Protein AF-A0AAN6GZK6-F1 (afdb_monomer_lite)

Foldseek 3Di:
DVPPCVLQVLADPPADEADADPPPQFLVNQLVCSNVRHAGEHRCEAHCPCVLVRLVSNVVVCVVCVPDPPSCPVPQERRYEYEYQPCNDDVRVVSCLVVCVVRVYSYYHYDNHPDPVSVVVSVVSSVD

Radius of gyration: 14.1 Å; chains: 1; bounding box: 30×31×36 Å

Structure (mmCIF, N/CA/C/O backbone):
data_AF-A0AAN6GZK6-F1
#
_entry.id   AF-A0AAN6GZK6-F1
#
loop_
_atom_site.group_PDB
_atom_site.id
_atom_site.type_symbol
_atom_site.label_atom_id
_atom_site.label_alt_id
_atom_site.label_comp_id
_atom_site.label_asym_id
_atom_site.label_entity_id
_atom_site.label_seq_id
_atom_site.pdbx_PDB_ins_code
_atom_site.Cartn_x
_atom_site.Cartn_y
_atom_site.Cartn_z
_atom_site.occupancy
_atom_site.B_iso_or_equiv
_atom_site.auth_seq_id
_atom_site.auth_comp_id
_atom_site.auth_asym_id
_atom_site.auth_atom_id
_atom_site.pdbx_PDB_model_num
ATOM 1 N N . MET A 1 1 ? -9.987 -18.585 11.265 1.00 49.00 1 MET A N 1
ATOM 2 C CA . MET A 1 1 ? -10.441 -17.178 11.392 1.00 49.00 1 MET A CA 1
ATOM 3 C C . MET A 1 1 ? -9.625 -16.373 12.402 1.00 49.00 1 MET A C 1
ATOM 5 O O . MET A 1 1 ? -9.324 -15.234 12.091 1.00 49.00 1 MET A O 1
ATOM 9 N N . ALA A 1 2 ? -9.144 -16.963 13.506 1.00 59.97 2 ALA A N 1
ATOM 10 C CA . ALA A 1 2 ? -8.253 -16.295 14.472 1.00 59.97 2 ALA A CA 1
ATOM 11 C C . ALA A 1 2 ? -6.904 -15.767 13.913 1.00 59.97 2 ALA A C 1
ATOM 13 O O . ALA A 1 2 ? -6.218 -15.021 14.598 1.00 59.97 2 ALA A O 1
ATOM 14 N N . SER A 1 3 ? -6.507 -16.127 12.683 1.00 78.44 3 SER A N 1
ATOM 15 C CA . SER A 1 3 ? -5.211 -15.718 12.114 1.00 78.44 3 SER A CA 1
ATOM 16 C C . SER A 1 3 ? -5.212 -14.336 11.457 1.00 78.44 3 SER A C 1
ATOM 18 O O . SER A 1 3 ? -4.176 -13.692 11.484 1.00 78.44 3 SER A O 1
ATOM 20 N N . LEU A 1 4 ? -6.317 -13.886 10.844 1.00 85.62 4 LEU A N 1
ATOM 21 C CA . LEU A 1 4 ? -6.309 -12.627 10.082 1.00 85.62 4 LEU A CA 1
ATOM 22 C C . LEU A 1 4 ? -6.421 -11.413 11.006 1.00 85.62 4 LEU A C 1
ATOM 24 O O . LEU A 1 4 ? -5.670 -10.464 10.852 1.00 85.62 4 LEU A O 1
ATOM 28 N N . GLN A 1 5 ? -7.315 -11.469 11.996 1.00 88.44 5 GLN A N 1
ATOM 29 C CA . GLN A 1 5 ? -7.485 -10.393 12.979 1.00 88.44 5 GLN A CA 1
ATOM 30 C C . GLN A 1 5 ? -6.263 -10.216 13.892 1.00 88.44 5 GLN A C 1
ATOM 32 O O . GLN A 1 5 ? -6.130 -9.176 14.517 1.00 88.44 5 GLN A O 1
ATOM 37 N N . ARG A 1 6 ? -5.352 -11.197 13.953 1.00 86.25 6 ARG A N 1
ATOM 38 C CA . ARG A 1 6 ? -4.052 -11.015 14.611 1.00 86.25 6 ARG A CA 1
ATOM 39 C C . ARG A 1 6 ? -3.204 -9.970 13.883 1.00 86.25 6 ARG A C 1
ATOM 41 O O . ARG A 1 6 ? -2.574 -9.150 14.533 1.00 86.25 6 ARG A O 1
ATOM 48 N N . ASP A 1 7 ? -3.205 -10.016 12.553 1.00 86.69 7 ASP A N 1
ATOM 49 C CA . ASP A 1 7 ? -2.373 -9.149 11.715 1.00 86.69 7 ASP A CA 1
ATOM 50 C C . ASP A 1 7 ? -3.151 -7.882 11.277 1.00 86.69 7 ASP A C 1
ATOM 52 O O . ASP A 1 7 ? -2.559 -6.836 11.026 1.00 86.69 7 ASP A O 1
ATOM 56 N N . TYR A 1 8 ? -4.490 -7.952 11.247 1.00 90.69 8 TYR A N 1
ATOM 57 C CA . TYR A 1 8 ? -5.411 -6.867 10.879 1.00 90.69 8 TYR A CA 1
ATOM 58 C C . TYR A 1 8 ? -6.588 -6.745 11.876 1.00 90.69 8 TYR A C 1
ATOM 60 O O . TYR A 1 8 ? -7.716 -7.152 11.557 1.00 90.69 8 TYR A O 1
ATOM 68 N N . PRO A 1 9 ? -6.369 -6.187 13.085 1.00 89.38 9 PRO A N 1
ATOM 69 C CA . PRO A 1 9 ? -7.319 -6.263 14.208 1.00 89.38 9 PRO A CA 1
ATOM 70 C C . PRO A 1 9 ? -8.690 -5.623 13.990 1.00 89.38 9 PRO A C 1
ATOM 72 O O . PRO A 1 9 ? -9.665 -6.012 14.631 1.00 89.38 9 PRO A O 1
ATOM 75 N N . TRP A 1 10 ? -8.801 -4.656 13.079 1.00 90.00 10 TRP A N 1
ATOM 76 C CA . TRP A 1 10 ? -10.069 -3.976 12.795 1.00 90.00 10 TRP A CA 1
ATOM 77 C C . TRP A 1 10 ? -10.997 -4.778 11.872 1.00 90.00 10 TRP A C 1
ATOM 79 O O . TRP A 1 10 ? -12.171 -4.432 11.725 1.00 90.00 10 TRP A O 1
ATOM 89 N N . THR A 1 11 ? -10.486 -5.825 11.218 1.00 92.06 11 THR A N 1
ATOM 90 C CA . THR A 1 11 ? -11.231 -6.535 10.174 1.00 92.06 11 THR A CA 1
ATOM 91 C C . THR A 1 11 ? -12.370 -7.385 10.739 1.00 92.06 11 THR A C 1
ATOM 93 O O . THR A 1 11 ? -12.290 -7.944 11.834 1.00 92.06 11 THR A O 1
ATOM 96 N N . LYS A 1 12 ? -13.452 -7.510 9.968 1.00 91.88 12 LYS A N 1
ATOM 97 C CA . LYS A 1 12 ? -14.608 -8.377 10.227 1.00 91.88 12 LYS A CA 1
ATOM 98 C C . LYS A 1 12 ? -14.682 -9.467 9.160 1.00 91.88 12 LYS A C 1
ATOM 100 O O . LYS A 1 12 ? -14.106 -9.352 8.082 1.00 91.88 12 LYS A O 1
ATOM 105 N N . THR A 1 13 ? -15.391 -10.547 9.476 1.00 89.81 13 THR A N 1
ATOM 106 C CA . THR A 1 13 ? -15.639 -11.650 8.538 1.00 89.81 13 THR A CA 1
ATOM 107 C C . THR A 1 13 ? -17.042 -11.525 7.930 1.00 89.81 13 THR A C 1
ATOM 109 O O . THR A 1 13 ? -17.979 -11.251 8.681 1.00 89.81 13 THR A O 1
ATOM 112 N N . PRO A 1 14 ? -17.215 -11.788 6.620 1.00 92.56 14 PRO A N 1
ATOM 113 C CA . PRO A 1 14 ? -16.167 -12.064 5.629 1.00 92.56 14 PRO A CA 1
ATOM 114 C C . PRO A 1 14 ? -15.318 -10.822 5.330 1.00 92.56 14 PRO A C 1
ATOM 116 O O . PRO A 1 14 ? -15.827 -9.703 5.357 1.00 92.56 14 PRO A O 1
ATOM 119 N N . LEU A 1 15 ? -14.027 -11.024 5.037 1.00 93.50 15 LEU A N 1
ATOM 120 C CA . LEU A 1 15 ? -13.145 -9.911 4.691 1.00 93.50 15 LEU A CA 1
ATOM 121 C C . LEU A 1 15 ? -13.592 -9.294 3.364 1.00 93.50 15 LEU A C 1
ATOM 123 O O . LEU A 1 15 ? -13.614 -9.970 2.335 1.00 93.50 15 LEU A O 1
ATOM 127 N N . VAL A 1 16 ? -13.857 -7.991 3.387 1.00 96.12 16 VAL A N 1
ATOM 128 C CA . VAL A 1 16 ? -14.001 -7.168 2.185 1.00 96.12 16 VAL A CA 1
ATOM 129 C C . VAL A 1 16 ? -12.729 -6.347 2.023 1.00 96.12 16 VAL A C 1
ATOM 131 O O . VAL A 1 16 ? -12.411 -5.519 2.874 1.00 96.12 16 VAL A O 1
ATOM 134 N N . ALA A 1 17 ? -11.999 -6.574 0.933 1.00 97.12 17 ALA A N 1
ATOM 135 C CA . ALA A 1 17 ? -10.829 -5.783 0.574 1.00 97.12 17 ALA A CA 1
ATOM 136 C C . ALA A 1 17 ? -11.161 -4.875 -0.617 1.00 97.12 17 ALA A C 1
ATOM 138 O O . ALA A 1 17 ? -11.577 -5.357 -1.670 1.00 97.12 17 ALA A O 1
ATOM 139 N N . CYS A 1 18 ? -10.971 -3.564 -0.462 1.00 98.12 18 CYS A N 1
ATOM 140 C CA . CYS A 1 18 ? -11.123 -2.607 -1.555 1.00 98.12 18 CYS A CA 1
ATOM 141 C C . CYS A 1 18 ? -9.764 -2.379 -2.211 1.00 98.12 18 CYS A C 1
ATOM 143 O O . CYS A 1 18 ? -8.914 -1.699 -1.639 1.00 98.12 18 CYS A O 1
ATOM 145 N N . GLY A 1 19 ? -9.568 -2.952 -3.399 1.00 97.81 19 GLY A N 1
ATOM 146 C CA . GLY A 1 19 ? -8.292 -2.900 -4.108 1.00 97.81 19 GLY A CA 1
ATOM 147 C C . GLY A 1 19 ? -7.833 -1.476 -4.467 1.00 97.81 19 GLY A C 1
ATOM 148 O O . GLY A 1 19 ? -8.654 -0.563 -4.601 1.00 97.81 19 GLY A O 1
ATOM 149 N N . PRO A 1 20 ? -6.517 -1.281 -4.656 1.00 97.62 20 PRO A N 1
ATOM 150 C CA . PRO A 1 20 ? -5.949 0.009 -5.021 1.00 97.62 20 PRO A CA 1
ATOM 151 C C . PRO A 1 20 ? -6.308 0.367 -6.467 1.00 97.62 20 PRO A C 1
ATOM 153 O O . PRO A 1 20 ? -5.850 -0.259 -7.420 1.00 97.62 20 PRO A O 1
ATOM 156 N N . MET A 1 21 ? -7.099 1.420 -6.635 1.00 97.12 21 MET A N 1
ATOM 157 C CA . MET A 1 21 ? -7.433 1.994 -7.938 1.00 97.12 21 MET A CA 1
ATOM 158 C C . MET A 1 21 ? -6.783 3.368 -8.032 1.00 97.12 21 MET A C 1
ATOM 160 O O . MET A 1 21 ? -7.202 4.297 -7.341 1.00 97.12 21 MET A O 1
ATOM 164 N N . ARG A 1 22 ? -5.743 3.503 -8.863 1.00 92.69 22 ARG A N 1
ATOM 165 C CA . ARG A 1 22 ? -5.064 4.789 -9.086 1.00 92.69 22 ARG A CA 1
ATOM 166 C C . ARG A 1 22 ? -6.100 5.872 -9.409 1.00 92.69 22 ARG A C 1
ATOM 168 O O . ARG A 1 22 ? -7.042 5.590 -10.140 1.00 92.69 22 ARG A O 1
ATOM 175 N N . VAL A 1 23 ? -5.926 7.072 -8.848 1.00 89.75 23 VAL A N 1
ATOM 176 C CA . VAL A 1 23 ? -6.821 8.252 -8.949 1.00 89.75 23 VAL A CA 1
ATOM 177 C C . VAL A 1 23 ? -8.267 8.081 -8.448 1.00 89.75 23 VAL A C 1
ATOM 179 O O . VAL A 1 23 ? -9.003 9.061 -8.429 1.00 89.75 23 VAL A O 1
ATOM 182 N N . ILE A 1 24 ? -8.676 6.891 -7.992 1.00 95.81 24 ILE A N 1
ATOM 183 C CA . ILE A 1 24 ? -10.045 6.615 -7.516 1.00 95.81 24 ILE A CA 1
ATOM 184 C C . ILE A 1 24 ? -10.048 6.237 -6.032 1.00 95.81 24 ILE A C 1
ATOM 186 O O . ILE A 1 24 ? -10.732 6.863 -5.222 1.00 95.81 24 ILE A O 1
ATOM 190 N N . ALA A 1 25 ? -9.268 5.223 -5.656 1.00 97.25 25 ALA A N 1
ATOM 191 C CA . ALA A 1 25 ? -9.136 4.777 -4.276 1.00 97.25 25 ALA A CA 1
ATOM 192 C C . ALA A 1 25 ? -8.132 5.669 -3.535 1.00 97.25 25 ALA A C 1
ATOM 194 O O . ALA A 1 25 ? -6.941 5.377 -3.467 1.00 97.25 25 ALA A O 1
ATOM 195 N N . LEU A 1 26 ? -8.623 6.797 -3.029 1.00 97.62 26 LEU A N 1
ATOM 196 C CA . LEU A 1 26 ? -7.863 7.767 -2.235 1.00 97.62 26 LEU A CA 1
ATOM 197 C C . LEU A 1 26 ? -8.079 7.544 -0.728 1.00 97.62 26 LEU A C 1
ATOM 199 O O . LEU A 1 26 ? -8.799 6.622 -0.333 1.00 97.62 26 LEU A O 1
ATOM 203 N N . ALA A 1 27 ? -7.495 8.401 0.118 1.00 97.81 27 ALA A N 1
ATOM 204 C CA . ALA A 1 27 ? -7.544 8.271 1.576 1.00 97.81 27 ALA A CA 1
ATOM 205 C C . ALA A 1 27 ? -8.965 8.057 2.107 1.00 97.81 27 ALA A C 1
ATOM 207 O O . ALA A 1 27 ? -9.201 7.126 2.870 1.00 97.81 27 ALA A O 1
ATOM 208 N N . LYS A 1 28 ? -9.929 8.867 1.646 1.00 97.31 28 LYS A N 1
ATOM 209 C CA . LYS A 1 28 ? -11.327 8.778 2.088 1.00 97.31 28 LYS A CA 1
ATOM 210 C C . LYS A 1 28 ? -11.908 7.379 1.873 1.00 97.31 28 LYS A C 1
ATOM 212 O O . LYS A 1 28 ? -12.435 6.798 2.808 1.00 97.31 28 LYS A O 1
ATOM 217 N N . LEU A 1 29 ? -11.794 6.818 0.668 1.00 98.25 29 LEU A N 1
ATOM 218 C CA . LEU A 1 29 ? -12.363 5.497 0.386 1.00 98.25 29 LEU A CA 1
ATOM 219 C C . LEU A 1 29 ? -11.669 4.401 1.205 1.00 98.25 29 LEU A C 1
ATOM 221 O O . LEU A 1 29 ? -12.341 3.547 1.776 1.00 98.25 29 LEU A O 1
ATOM 225 N N . ALA A 1 30 ? -10.336 4.435 1.278 1.00 98.00 30 ALA A N 1
ATOM 226 C CA . ALA A 1 30 ? -9.573 3.434 2.015 1.00 98.00 30 ALA A CA 1
ATOM 227 C C . ALA A 1 30 ? -9.914 3.445 3.517 1.00 98.00 30 ALA A C 1
ATOM 229 O O . ALA A 1 30 ? -10.141 2.387 4.102 1.00 98.00 30 ALA A O 1
ATOM 230 N N . VAL A 1 31 ? -10.013 4.637 4.115 1.00 96.50 31 VAL A N 1
ATOM 231 C CA . VAL A 1 31 ? -10.383 4.828 5.524 1.00 96.50 31 VAL A CA 1
ATOM 232 C C . VAL A 1 31 ? -11.779 4.282 5.808 1.00 96.50 31 VAL A C 1
ATOM 234 O O . VAL A 1 31 ? -11.933 3.499 6.740 1.00 96.50 31 VAL A O 1
ATOM 237 N N . GLU A 1 32 ? -12.780 4.647 5.004 1.00 96.50 32 GLU A N 1
ATOM 238 C CA . GLU A 1 32 ? -14.173 4.224 5.223 1.00 96.50 32 GLU A CA 1
ATOM 239 C C . GLU A 1 32 ? -14.325 2.698 5.124 1.00 96.50 32 GLU A C 1
ATOM 241 O O . GLU A 1 32 ? -15.010 2.076 5.937 1.00 96.50 32 GLU A O 1
ATOM 246 N N . VAL A 1 33 ? -13.625 2.061 4.175 1.00 96.69 33 VAL A N 1
ATOM 247 C CA . VAL A 1 33 ? -13.598 0.593 4.065 1.00 96.69 33 VAL A CA 1
ATOM 248 C C . VAL A 1 33 ? -12.998 -0.031 5.323 1.00 96.69 33 VAL A C 1
ATOM 250 O O . VAL A 1 33 ? -13.559 -0.990 5.856 1.00 96.69 33 VAL A O 1
ATOM 253 N N . SER A 1 34 ? -11.890 0.511 5.826 1.00 95.50 34 SER A N 1
ATOM 254 C CA . SER A 1 34 ? -11.268 0.012 7.052 1.00 95.50 34 SER A CA 1
ATOM 255 C C . SER A 1 34 ? -12.144 0.232 8.288 1.00 95.50 34 SER A C 1
ATOM 257 O O . SER A 1 34 ? -12.330 -0.696 9.072 1.00 95.50 34 SER A O 1
ATOM 259 N N . GLN A 1 35 ? -12.778 1.397 8.434 1.00 92.94 35 GLN A N 1
ATOM 260 C CA . GLN A 1 35 ? -13.711 1.678 9.534 1.00 92.94 35 GLN A CA 1
ATOM 261 C C . GLN A 1 35 ? -14.950 0.771 9.507 1.00 92.94 35 GLN A C 1
ATOM 263 O O . GLN A 1 35 ? -15.450 0.364 10.559 1.00 92.94 35 GLN A O 1
ATOM 268 N N . ALA A 1 36 ? -15.418 0.377 8.320 1.00 93.81 36 ALA A N 1
ATOM 269 C CA . ALA A 1 36 ? -16.499 -0.596 8.182 1.00 93.81 36 ALA A CA 1
ATOM 270 C C . ALA A 1 36 ? -16.100 -2.019 8.644 1.00 93.81 36 ALA A C 1
ATOM 272 O O . ALA A 1 36 ? -16.972 -2.854 8.913 1.00 93.81 36 ALA A O 1
ATOM 273 N N . GLY A 1 37 ? -14.801 -2.290 8.807 1.00 92.81 37 GLY A N 1
ATOM 274 C CA . GLY A 1 37 ? -14.238 -3.601 9.134 1.00 92.81 37 GLY A CA 1
ATOM 275 C C . GLY A 1 37 ? -13.691 -4.357 7.919 1.00 92.81 37 GLY A C 1
ATOM 276 O O . GLY A 1 37 ? -13.518 -5.571 7.985 1.00 92.81 37 GLY A O 1
ATOM 277 N N . GLY A 1 38 ? -13.449 -3.674 6.800 1.00 95.19 38 GLY A N 1
ATOM 278 C CA . GLY A 1 38 ? -12.739 -4.210 5.639 1.00 95.19 38 GLY A CA 1
ATOM 279 C C . GLY A 1 38 ? -11.250 -3.856 5.642 1.00 95.19 38 GLY A C 1
ATOM 280 O O . GLY A 1 38 ? -10.716 -3.367 6.630 1.00 95.19 38 GLY A O 1
ATOM 281 N N . LEU A 1 39 ? -10.570 -4.077 4.518 1.00 96.69 39 LEU A N 1
ATOM 282 C CA . LEU A 1 39 ? -9.205 -3.602 4.269 1.00 96.69 39 LEU A CA 1
ATOM 283 C C . LEU A 1 39 ? -9.208 -2.681 3.045 1.00 96.69 39 LEU A C 1
ATOM 285 O O . LEU A 1 39 ? -9.338 -3.144 1.910 1.00 96.69 39 LEU A O 1
ATOM 289 N N . GLY A 1 40 ? -9.111 -1.373 3.275 1.00 98.06 40 GLY A N 1
ATOM 290 C CA . GLY A 1 40 ? -9.044 -0.383 2.203 1.00 98.06 40 GLY A CA 1
ATOM 291 C C . GLY A 1 40 ? -7.613 -0.122 1.743 1.00 98.06 40 GLY A C 1
ATOM 292 O O . GLY A 1 40 ? -6.717 -0.009 2.576 1.00 98.06 40 GLY A O 1
ATOM 293 N N . PHE A 1 41 ? -7.397 0.011 0.431 1.00 98.62 41 PHE A N 1
ATOM 294 C CA . PHE A 1 41 ? -6.096 0.361 -0.143 1.00 98.62 41 PHE A CA 1
ATOM 295 C C . PHE A 1 41 ? -6.118 1.733 -0.823 1.00 98.62 41 PHE A C 1
ATOM 297 O O . PHE A 1 41 ? -7.002 2.018 -1.629 1.00 98.62 41 PHE A O 1
ATOM 304 N N . ILE A 1 42 ? -5.100 2.555 -0.561 1.00 98.69 42 ILE A N 1
ATOM 305 C CA . ILE A 1 42 ? -4.829 3.789 -1.306 1.00 98.69 42 ILE A CA 1
ATOM 306 C C . ILE A 1 42 ? -4.080 3.434 -2.598 1.00 98.69 42 ILE A C 1
ATOM 308 O O . ILE A 1 42 ? -3.029 2.789 -2.578 1.00 98.69 42 ILE A O 1
ATOM 312 N N . GLY A 1 43 ? -4.609 3.862 -3.740 1.00 97.88 43 GLY A N 1
ATOM 313 C CA . GLY A 1 43 ? -4.011 3.656 -5.053 1.00 97.88 43 GLY A CA 1
ATOM 314 C C . GLY A 1 43 ? -2.927 4.682 -5.368 1.00 97.88 43 GLY A C 1
ATOM 315 O O . GLY A 1 43 ? -3.207 5.650 -6.073 1.00 97.88 43 GLY A O 1
ATOM 316 N N . VAL A 1 44 ? -1.693 4.437 -4.912 1.00 96.81 44 VAL A N 1
ATOM 317 C CA . VAL A 1 44 ? -0.508 5.227 -5.309 1.00 96.81 44 VAL A CA 1
ATOM 318 C C . VAL A 1 44 ? -0.279 5.089 -6.816 1.00 96.81 44 VAL A C 1
ATOM 320 O O . VAL A 1 44 ? -0.086 6.061 -7.541 1.00 96.81 44 VAL A O 1
ATOM 323 N N . GLY A 1 45 ? -0.410 3.867 -7.331 1.00 95.06 45 GLY A N 1
ATOM 324 C CA . GLY A 1 45 ? -0.265 3.610 -8.753 1.00 95.06 45 GLY A CA 1
ATOM 325 C C . GLY A 1 45 ? 1.199 3.669 -9.164 1.00 95.06 45 GLY A C 1
ATOM 326 O O . GLY A 1 45 ? 1.995 2.876 -8.678 1.00 95.06 45 GLY A O 1
ATOM 327 N N . ASN A 1 46 ? 1.534 4.550 -10.102 1.00 94.56 46 ASN A N 1
ATOM 328 C CA . ASN A 1 46 ? 2.818 4.528 -10.802 1.00 94.56 46 ASN A CA 1
ATOM 329 C C . ASN A 1 46 ? 3.725 5.741 -10.486 1.00 94.56 46 ASN A C 1
ATOM 331 O O . ASN A 1 46 ? 4.781 5.899 -11.089 1.00 94.56 46 ASN A O 1
ATOM 335 N N . ASP A 1 47 ? 3.281 6.604 -9.571 1.00 93.88 47 ASP A N 1
ATOM 336 C CA . ASP A 1 47 ? 3.951 7.832 -9.143 1.00 93.88 47 ASP A CA 1
ATOM 337 C C . ASP A 1 47 ? 3.582 8.104 -7.675 1.00 93.88 47 ASP A C 1
ATOM 3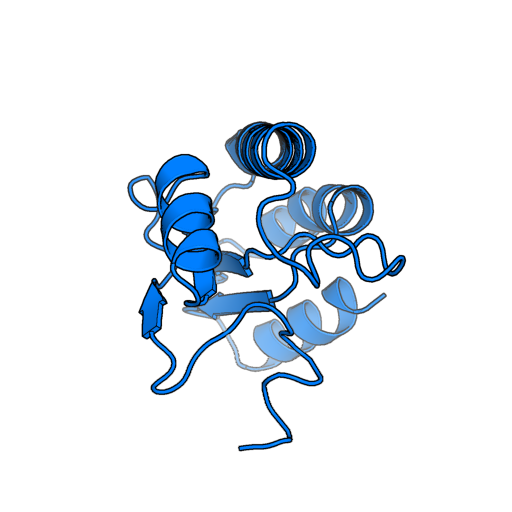39 O O . ASP A 1 47 ? 2.408 8.048 -7.311 1.00 93.88 47 ASP A O 1
ATOM 343 N N . ALA A 1 48 ? 4.579 8.378 -6.833 1.00 95.38 48 ALA A N 1
ATOM 344 C CA . ALA A 1 48 ? 4.401 8.606 -5.400 1.00 95.38 48 ALA A CA 1
ATOM 345 C C . ALA A 1 48 ? 4.119 10.077 -5.037 1.00 95.38 48 ALA A C 1
ATOM 347 O O . ALA A 1 48 ? 3.969 10.389 -3.856 1.00 95.38 48 ALA A O 1
ATOM 348 N N . SER A 1 49 ? 3.999 10.982 -6.015 1.00 95.31 49 SER A N 1
ATOM 349 C CA . SER A 1 49 ? 3.808 12.425 -5.789 1.00 95.31 49 SER A CA 1
ATOM 350 C C . SER A 1 49 ? 2.649 12.789 -4.850 1.00 95.31 49 SER A C 1
ATOM 352 O O . SER A 1 49 ? 2.743 13.760 -4.100 1.00 95.31 49 SER A O 1
ATOM 354 N N . THR A 1 50 ? 1.566 12.006 -4.838 1.00 95.12 50 THR A N 1
ATOM 355 C CA . THR A 1 50 ? 0.402 12.236 -3.963 1.00 95.12 50 THR A CA 1
ATOM 356 C C . THR A 1 50 ? 0.403 11.378 -2.698 1.00 95.12 50 THR A C 1
ATOM 358 O O . THR A 1 50 ? -0.489 11.520 -1.863 1.00 95.12 50 THR A O 1
ATOM 361 N N . MET A 1 51 ? 1.363 10.463 -2.547 1.00 97.06 51 MET A N 1
ATOM 362 C CA . MET A 1 51 ? 1.350 9.435 -1.505 1.00 97.06 51 MET A CA 1
ATOM 363 C C . MET A 1 51 ? 1.439 10.033 -0.095 1.00 97.06 51 MET A C 1
ATOM 365 O O . MET A 1 51 ? 0.666 9.629 0.772 1.00 97.06 51 MET A O 1
ATOM 369 N N . ASP A 1 52 ? 2.314 11.021 0.125 1.00 98.25 52 ASP A N 1
ATOM 370 C CA . ASP A 1 52 ? 2.462 11.703 1.423 1.00 98.25 52 ASP A CA 1
ATOM 371 C C . ASP A 1 52 ? 1.149 12.373 1.849 1.00 98.25 52 ASP A C 1
ATOM 373 O O . ASP A 1 52 ? 0.658 12.157 2.955 1.00 98.25 52 ASP A O 1
ATOM 377 N N . ALA A 1 53 ? 0.521 13.114 0.932 1.00 98.12 53 ALA A N 1
ATOM 378 C CA . ALA A 1 53 ? -0.731 13.815 1.197 1.00 98.12 53 ALA A CA 1
ATOM 379 C C . ALA A 1 53 ? -1.885 12.853 1.525 1.00 98.12 53 ALA A C 1
ATOM 381 O O . ALA A 1 53 ? -2.667 13.118 2.437 1.00 98.12 53 ALA A O 1
ATOM 382 N N . GLU A 1 54 ? -2.007 11.736 0.804 1.00 98.38 54 GLU A N 1
ATOM 383 C CA . GLU A 1 54 ? -3.077 10.762 1.044 1.00 98.38 54 GLU A CA 1
ATOM 384 C C . GLU A 1 54 ? -2.854 9.950 2.330 1.00 98.38 54 GLU A C 1
ATOM 386 O O . GLU A 1 54 ? -3.801 9.735 3.090 1.00 98.38 54 GLU A O 1
ATOM 391 N N . LEU A 1 55 ? -1.613 9.567 2.644 1.00 98.06 55 LEU A N 1
ATOM 392 C CA . LEU A 1 55 ? -1.298 8.900 3.911 1.00 98.06 55 LEU A CA 1
ATOM 393 C C . LEU A 1 55 ? -1.466 9.837 5.113 1.00 98.06 55 LEU A C 1
ATOM 395 O O . LEU A 1 55 ? -2.028 9.426 6.129 1.00 98.06 55 LEU A O 1
ATOM 399 N N . ALA A 1 56 ? -1.073 11.109 4.985 1.00 98.00 56 ALA A N 1
ATOM 400 C CA . ALA A 1 56 ? -1.309 12.126 6.007 1.00 98.00 56 ALA A CA 1
ATOM 401 C C . ALA A 1 56 ? -2.804 12.298 6.302 1.00 98.00 56 ALA A C 1
ATOM 403 O O . ALA A 1 56 ? -3.203 12.297 7.466 1.00 98.00 56 ALA A O 1
ATOM 404 N N . LYS A 1 57 ? -3.644 12.394 5.260 1.00 97.81 57 LYS A N 1
ATOM 405 C CA . LYS A 1 57 ? -5.105 12.468 5.419 1.00 97.81 57 LYS A CA 1
ATOM 406 C C . LYS A 1 57 ? -5.639 11.232 6.133 1.00 97.81 57 LYS A C 1
ATOM 408 O O . LYS A 1 57 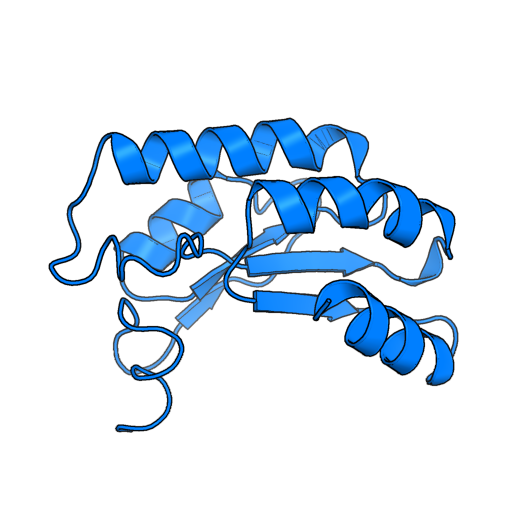? -6.401 11.368 7.085 1.00 97.81 57 LYS A O 1
ATOM 413 N N . ALA A 1 58 ? -5.232 10.035 5.709 1.00 96.56 58 ALA A N 1
ATOM 414 C CA . ALA A 1 58 ? -5.671 8.799 6.347 1.00 96.56 58 ALA A CA 1
ATOM 415 C C . ALA A 1 58 ? -5.290 8.762 7.838 1.00 96.56 58 ALA A C 1
ATOM 417 O O . ALA A 1 58 ? -6.149 8.497 8.677 1.00 96.56 58 ALA A O 1
ATOM 418 N N . GLN A 1 59 ? -4.049 9.118 8.186 1.00 95.12 59 GLN A N 1
ATOM 419 C CA . GLN A 1 59 ? -3.598 9.217 9.577 1.00 95.12 59 GLN A CA 1
ATOM 420 C C . GLN A 1 59 ? -4.427 10.228 10.380 1.00 95.12 59 GLN A C 1
ATOM 422 O O . G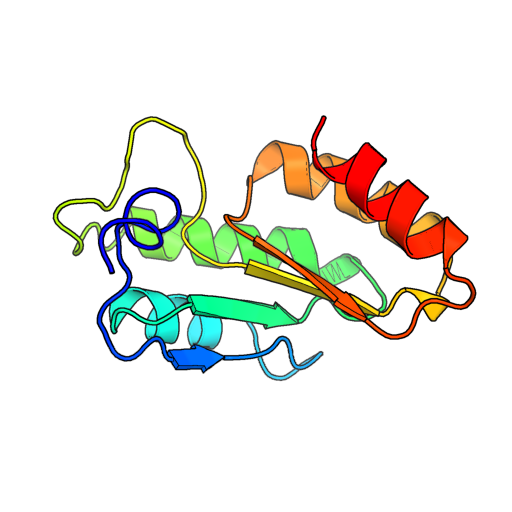LN A 1 59 ? -4.919 9.897 11.455 1.00 95.12 59 GLN A O 1
ATOM 427 N N . GLN A 1 60 ? -4.644 11.435 9.847 1.00 94.56 60 GLN A N 1
ATOM 428 C CA . GLN A 1 60 ? -5.480 12.456 10.489 1.00 94.56 60 GLN A CA 1
ATOM 429 C C . GLN A 1 60 ? -6.908 11.959 10.743 1.00 94.56 60 GLN A C 1
ATOM 431 O O . GLN A 1 60 ? -7.459 12.209 11.815 1.00 94.56 60 GLN A O 1
ATOM 436 N N . HIS A 1 61 ? -7.496 11.227 9.792 1.00 92.88 61 HIS A N 1
ATOM 437 C CA . HIS A 1 61 ? -8.834 10.661 9.941 1.00 92.88 61 HIS A CA 1
ATOM 438 C C . HIS A 1 61 ? -8.926 9.667 11.106 1.00 92.88 61 HIS A C 1
ATOM 440 O O . HIS A 1 61 ? -9.859 9.777 11.904 1.00 92.88 61 HIS A O 1
ATOM 446 N N . PHE A 1 62 ? -7.970 8.740 11.236 1.00 89.38 62 PHE A N 1
ATOM 447 C CA . PHE A 1 62 ? -7.955 7.777 12.345 1.00 89.38 62 PHE A CA 1
ATOM 448 C C . PHE A 1 62 ? -7.641 8.433 13.693 1.00 89.38 62 PHE A C 1
ATOM 450 O O . PHE A 1 62 ? -8.254 8.070 14.693 1.00 89.38 62 PHE A O 1
ATOM 457 N N . THR A 1 63 ? -6.772 9.448 13.723 1.00 87.94 63 THR A N 1
ATOM 458 C CA . THR A 1 63 ? -6.515 10.236 14.940 1.00 87.94 63 THR A CA 1
ATOM 459 C C . THR A 1 63 ? -7.766 10.985 15.407 1.00 87.94 63 THR A C 1
ATOM 461 O O . THR A 1 63 ? -8.034 11.053 16.603 1.00 87.94 63 THR A O 1
ATOM 464 N N . ALA A 1 64 ? -8.554 11.539 14.480 1.00 86.75 64 ALA A N 1
ATOM 465 C CA . ALA A 1 64 ? -9.781 12.266 14.806 1.00 86.75 64 ALA A CA 1
ATOM 466 C C . ALA A 1 64 ? -10.953 11.345 15.196 1.00 86.75 64 ALA A C 1
ATOM 468 O O . ALA A 1 64 ? -11.827 11.756 15.958 1.00 86.75 64 ALA A O 1
ATOM 469 N N . HIS A 1 65 ? -10.981 10.112 14.681 1.00 80.06 65 HIS A N 1
ATOM 470 C CA . HIS A 1 65 ? -12.051 9.140 14.914 1.00 80.06 65 HIS A CA 1
ATOM 471 C C . HIS A 1 65 ? -11.465 7.803 15.386 1.00 80.06 65 HIS A C 1
ATOM 473 O O . HIS A 1 65 ? -11.379 6.860 14.595 1.00 80.06 65 HIS A O 1
ATOM 479 N N . PRO A 1 66 ? -11.109 7.677 16.677 1.00 69.31 66 PRO A N 1
ATOM 480 C CA . PRO A 1 66 ? -10.541 6.453 17.251 1.00 69.31 66 PRO A CA 1
ATOM 481 C C . PRO A 1 66 ? -11.582 5.322 17.417 1.00 69.31 66 PRO A C 1
ATOM 483 O O . PRO A 1 66 ? -11.518 4.534 18.354 1.00 69.31 66 PRO A O 1
ATOM 486 N N . THR A 1 67 ? -12.580 5.234 16.532 1.00 56.50 67 THR A N 1
ATOM 487 C CA . THR A 1 67 ? -13.830 4.463 16.682 1.00 56.50 67 THR A CA 1
ATOM 488 C C . THR A 1 67 ? -13.676 2.941 16.674 1.00 56.50 67 THR A C 1
ATOM 490 O O . THR A 1 67 ? -14.662 2.230 16.862 1.00 56.50 67 THR A O 1
ATOM 493 N N . THR A 1 68 ? -12.468 2.404 16.522 1.00 53.62 68 THR A N 1
ATOM 494 C CA . THR A 1 68 ? -12.220 0.975 16.733 1.00 53.62 68 THR A CA 1
ATOM 495 C C . THR A 1 68 ? -11.667 0.733 18.144 1.00 53.62 68 THR A C 1
ATOM 497 O O . THR A 1 68 ? -10.646 1.328 18.485 1.00 53.62 68 THR A O 1
ATOM 500 N N . PRO A 1 69 ? -12.219 -0.217 18.928 1.00 52.03 69 PRO A N 1
ATOM 501 C CA . PRO A 1 69 ? -11.646 -0.689 20.204 1.00 52.03 69 PRO A CA 1
ATOM 502 C C . PRO A 1 69 ? -10.198 -1.214 20.108 1.00 52.03 69 PRO A C 1
ATOM 504 O O . PRO A 1 69 ? -9.575 -1.523 21.118 1.00 52.03 69 PRO A O 1
ATOM 507 N N . HIS A 1 70 ? -9.676 -1.324 18.885 1.00 50.06 70 HIS A N 1
ATOM 508 C CA . HIS A 1 70 ? -8.350 -1.818 18.520 1.00 50.06 70 HIS A CA 1
ATOM 509 C C . HIS A 1 70 ? -7.559 -0.784 17.683 1.00 50.06 70 HIS A C 1
ATOM 511 O O . HIS A 1 70 ? -6.628 -1.144 16.973 1.00 50.06 70 HIS A O 1
ATOM 517 N N . GLY A 1 71 ? -7.978 0.492 17.709 1.00 45.81 71 GLY A N 1
ATOM 518 C CA . GLY A 1 71 ? -7.598 1.549 16.752 1.00 45.81 71 GLY A CA 1
ATOM 519 C C . GLY A 1 71 ? -6.213 2.156 16.887 1.00 45.81 71 GLY A C 1
ATOM 520 O O . GLY A 1 71 ? -5.789 2.900 16.012 1.00 45.81 71 GLY A O 1
ATOM 521 N N . GLN A 1 72 ? -5.494 1.802 17.937 1.00 51.03 72 GLN A N 1
ATOM 522 C CA . GLN A 1 72 ? -4.050 1.912 17.998 1.00 51.03 72 GLN A CA 1
ATOM 523 C C . GLN A 1 72 ? -3.603 0.703 18.798 1.00 51.03 72 GLN A C 1
ATOM 525 O O . GLN A 1 72 ? -3.455 0.769 20.015 1.00 51.03 72 GLN A O 1
ATOM 530 N N . ASP A 1 73 ? -3.394 -0.427 18.130 1.00 52.31 73 ASP A N 1
ATOM 531 C CA . ASP A 1 73 ? -2.327 -1.274 18.638 1.00 52.31 73 ASP A CA 1
ATOM 532 C C . ASP A 1 73 ? -1.093 -0.360 18.627 1.00 52.31 73 ASP A C 1
ATOM 534 O O . ASP A 1 73 ? -0.802 0.238 17.584 1.00 52.31 73 ASP A O 1
ATOM 538 N N . ASN A 1 74 ? -0.422 -0.158 19.767 1.00 54.38 74 ASN A N 1
ATOM 539 C CA . ASN A 1 74 ? 0.691 0.801 19.948 1.00 54.38 74 ASN A CA 1
ATOM 540 C C . ASN A 1 74 ? 1.857 0.623 18.940 1.00 54.38 74 ASN A C 1
ATOM 542 O O . ASN A 1 74 ? 2.847 1.344 18.992 1.00 54.38 74 ASN A O 1
ATOM 546 N N . SER A 1 75 ? 1.731 -0.335 18.023 1.00 67.56 75 SER A N 1
ATOM 547 C CA . SER A 1 75 ? 2.528 -0.591 16.829 1.00 67.56 75 SER A CA 1
ATOM 548 C C . SER A 1 75 ? 2.761 0.608 15.900 1.00 67.56 75 SER A C 1
ATOM 550 O O . SER A 1 75 ? 3.725 0.579 15.144 1.00 67.56 75 SER A O 1
ATOM 552 N N . GLY A 1 76 ? 1.899 1.635 15.907 1.00 82.19 76 GLY A N 1
ATOM 553 C CA . GLY A 1 76 ? 2.012 2.770 14.977 1.00 82.19 76 GLY A CA 1
ATOM 554 C C . GLY A 1 76 ? 1.630 2.449 13.523 1.00 82.19 76 GLY A C 1
ATOM 555 O O . GLY A 1 76 ? 1.827 3.289 12.649 1.00 82.19 76 GLY A O 1
ATOM 556 N N . VAL A 1 77 ? 1.063 1.266 13.264 1.00 91.38 77 VAL A N 1
ATOM 557 C CA . VAL A 1 77 ? 0.615 0.833 11.933 1.00 91.38 77 VAL A CA 1
ATOM 558 C C . VAL A 1 77 ? -0.694 1.526 11.551 1.00 91.38 77 VAL A C 1
ATOM 560 O O . VAL A 1 77 ? -1.677 1.496 12.292 1.00 91.38 77 VAL A O 1
ATOM 563 N N . LEU A 1 78 ? -0.733 2.113 10.356 1.00 94.00 78 LEU A N 1
ATOM 564 C CA . LEU A 1 78 ? -1.926 2.738 9.799 1.00 94.00 78 LEU A CA 1
ATOM 565 C C . LEU A 1 78 ? -2.869 1.662 9.220 1.00 94.00 78 LEU A C 1
ATOM 567 O O . LEU A 1 78 ? -2.432 0.873 8.376 1.00 94.00 78 LEU A O 1
ATOM 571 N N . PRO A 1 79 ? -4.167 1.630 9.587 1.00 94.62 79 PRO A N 1
ATOM 572 C CA . PRO A 1 79 ? -5.086 0.552 9.213 1.00 94.62 79 PRO A CA 1
ATOM 573 C C . PRO A 1 79 ? -5.639 0.712 7.788 1.00 94.62 79 PRO A C 1
ATOM 575 O O . PRO A 1 79 ? -6.833 0.592 7.536 1.00 94.62 79 PRO A O 1
ATOM 578 N N . VAL A 1 80 ? -4.764 0.989 6.827 1.00 97.19 80 VAL A N 1
ATOM 579 C CA . VAL A 1 80 ? -5.025 0.960 5.383 1.00 97.19 80 VAL A CA 1
ATOM 580 C C . VAL A 1 80 ? -3.836 0.313 4.687 1.00 97.19 80 VAL A C 1
ATOM 582 O O . VAL A 1 80 ? -2.720 0.310 5.204 1.00 97.19 80 VAL A O 1
ATOM 585 N N . GLY A 1 81 ? -4.067 -0.225 3.498 1.00 97.94 81 GLY A N 1
ATOM 586 C CA . GLY A 1 81 ? -2.997 -0.615 2.596 1.00 97.94 81 GLY A CA 1
ATOM 587 C C . GLY A 1 81 ? -2.660 0.477 1.582 1.00 97.94 81 GLY A C 1
ATOM 588 O O . GLY A 1 81 ? -3.389 1.455 1.412 1.00 97.94 81 GLY A O 1
ATOM 589 N N . VAL A 1 82 ? -1.574 0.271 0.847 1.00 98.38 82 VAL A N 1
ATOM 590 C CA . VAL A 1 82 ? -1.202 1.063 -0.335 1.00 98.38 82 VAL A CA 1
ATOM 591 C C . VAL A 1 82 ? -0.924 0.139 -1.514 1.00 98.38 82 VAL A C 1
ATOM 593 O O . VAL A 1 82 ? -0.512 -1.003 -1.318 1.00 98.38 82 VAL A O 1
ATOM 596 N N . GLY A 1 83 ? -1.159 0.603 -2.740 1.00 98.12 83 GLY A N 1
ATOM 597 C CA . GLY A 1 83 ? -0.931 -0.194 -3.945 1.00 98.12 83 GLY A CA 1
ATOM 598 C C . GLY A 1 83 ? -0.083 0.489 -5.004 1.00 98.12 83 GLY A C 1
ATOM 599 O O . GLY A 1 83 ? -0.304 1.661 -5.318 1.00 98.12 83 GLY A O 1
ATOM 600 N N . PHE A 1 84 ? 0.828 -0.284 -5.595 1.00 98.06 84 PHE A N 1
ATOM 601 C CA . PHE A 1 84 ? 1.823 0.174 -6.560 1.00 98.06 84 PHE A CA 1
ATOM 602 C C . PHE A 1 84 ? 1.748 -0.605 -7.878 1.00 98.06 84 PHE A C 1
ATOM 604 O O . PHE A 1 84 ? 1.508 -1.815 -7.907 1.00 98.06 84 PHE A O 1
ATOM 611 N N . LEU A 1 85 ? 1.991 0.109 -8.974 1.00 97.31 85 LEU A N 1
ATOM 612 C CA . LEU A 1 85 ? 2.132 -0.404 -10.331 1.00 97.31 85 LEU A CA 1
ATOM 613 C C . LEU A 1 85 ? 3.621 -0.453 -10.675 1.00 97.31 85 LEU A C 1
ATOM 615 O O . LEU A 1 85 ? 4.228 0.575 -10.952 1.00 97.31 85 LEU A O 1
ATOM 619 N N . LEU A 1 86 ? 4.212 -1.643 -10.630 1.00 97.19 86 LEU A N 1
ATOM 620 C CA . LEU A 1 86 ? 5.666 -1.782 -10.549 1.00 97.19 86 LEU A CA 1
ATOM 621 C C . LEU A 1 86 ? 6.398 -1.531 -11.875 1.00 97.19 86 LEU A C 1
ATOM 623 O O . LEU A 1 86 ? 7.590 -1.233 -11.875 1.00 97.19 86 LEU A O 1
ATOM 627 N N . TRP A 1 87 ? 5.705 -1.583 -13.011 1.00 92.62 87 TRP A N 1
ATOM 628 C CA . TRP A 1 87 ? 6.293 -1.376 -14.340 1.00 92.62 87 TRP A CA 1
ATOM 629 C C . TRP A 1 87 ? 6.985 -0.014 -14.550 1.00 92.62 87 TRP A C 1
ATOM 631 O O . TRP A 1 87 ? 7.696 0.147 -15.538 1.00 92.62 87 TRP A O 1
ATOM 641 N N . THR A 1 88 ? 6.829 0.959 -13.645 1.00 88.12 88 THR A N 1
ATOM 642 C CA . THR A 1 88 ? 7.560 2.242 -13.672 1.00 88.12 88 THR A CA 1
ATOM 643 C C . THR A 1 88 ? 8.993 2.182 -13.152 1.00 88.12 88 THR A C 1
ATOM 645 O O . THR A 1 88 ? 9.716 3.169 -13.269 1.00 88.12 88 THR A O 1
ATOM 648 N N . GLY A 1 89 ? 9.426 1.040 -12.617 1.00 89.38 89 GLY A N 1
ATOM 649 C CA . GLY A 1 89 ? 10.814 0.814 -12.214 1.00 89.38 89 GLY A CA 1
ATOM 650 C C . GLY A 1 89 ? 11.180 1.391 -10.844 1.00 89.38 89 GLY A C 1
ATOM 651 O O . GLY A 1 89 ? 10.315 1.710 -10.026 1.00 89.38 89 GLY A O 1
ATOM 652 N N . ASP A 1 90 ? 12.487 1.486 -10.594 1.00 93.50 90 ASP A N 1
ATOM 653 C CA . ASP A 1 90 ? 13.057 1.653 -9.249 1.00 93.50 90 ASP A CA 1
ATOM 654 C C . ASP A 1 90 ? 12.811 3.024 -8.624 1.00 93.50 90 ASP A C 1
ATOM 656 O O . ASP A 1 90 ? 12.640 3.110 -7.411 1.00 93.50 90 ASP A O 1
ATOM 660 N N . LYS A 1 91 ? 12.677 4.080 -9.436 1.00 95.44 91 LYS A N 1
ATOM 661 C CA . LYS A 1 91 ? 12.389 5.427 -8.925 1.00 95.44 91 LYS A CA 1
ATOM 662 C C . LYS A 1 91 ? 11.120 5.451 -8.062 1.00 95.44 91 LYS A C 1
ATOM 664 O O . LYS A 1 91 ? 11.085 6.114 -7.032 1.00 95.44 91 LYS A O 1
ATOM 669 N N . LEU A 1 92 ? 10.084 4.699 -8.452 1.00 96.88 92 LEU A N 1
ATOM 670 C CA . LEU A 1 92 ? 8.853 4.613 -7.662 1.00 96.88 92 LEU A CA 1
ATOM 671 C C . LEU A 1 92 ? 9.108 3.984 -6.283 1.00 96.88 92 LEU A C 1
ATOM 673 O O . LEU A 1 92 ? 8.512 4.417 -5.301 1.00 96.88 92 LEU A O 1
ATOM 677 N N . LEU A 1 93 ? 9.976 2.972 -6.208 1.00 97.06 93 LEU A N 1
ATOM 678 C CA . LEU A 1 93 ? 10.354 2.347 -4.941 1.00 97.06 93 LEU A CA 1
ATOM 679 C C . LEU A 1 93 ? 11.150 3.329 -4.076 1.00 97.06 93 LEU A C 1
ATOM 681 O O . LEU A 1 93 ? 10.827 3.502 -2.904 1.00 97.06 93 LEU A O 1
ATOM 685 N N . GLU A 1 94 ? 12.145 4.000 -4.657 1.00 97.31 94 GLU A N 1
ATOM 686 C CA . GLU A 1 94 ? 12.971 5.007 -3.979 1.00 97.31 94 GLU A CA 1
ATOM 687 C C . GLU A 1 94 ? 12.127 6.141 -3.385 1.00 97.31 94 GLU A C 1
ATOM 689 O O . GLU A 1 94 ? 12.309 6.494 -2.221 1.00 97.31 94 GLU A O 1
ATOM 694 N N . ASP A 1 95 ? 11.159 6.658 -4.148 1.00 97.56 95 ASP A N 1
ATOM 695 C CA . ASP A 1 95 ? 10.253 7.710 -3.683 1.00 97.56 95 ASP A CA 1
ATOM 696 C C . ASP A 1 95 ? 9.285 7.197 -2.591 1.00 97.56 95 ASP A C 1
ATOM 698 O O . ASP A 1 95 ? 8.903 7.943 -1.686 1.00 97.56 95 ASP A O 1
ATOM 702 N N . ALA A 1 96 ? 8.874 5.924 -2.652 1.00 97.50 96 ALA A N 1
ATOM 703 C CA . ALA A 1 96 ? 7.909 5.340 -1.718 1.00 97.50 96 ALA A CA 1
ATOM 704 C C . ALA A 1 96 ? 8.520 4.961 -0.359 1.00 97.50 96 ALA A C 1
ATOM 706 O O . ALA A 1 96 ? 7.843 5.087 0.663 1.00 97.50 96 ALA A O 1
ATOM 707 N N . LEU A 1 97 ? 9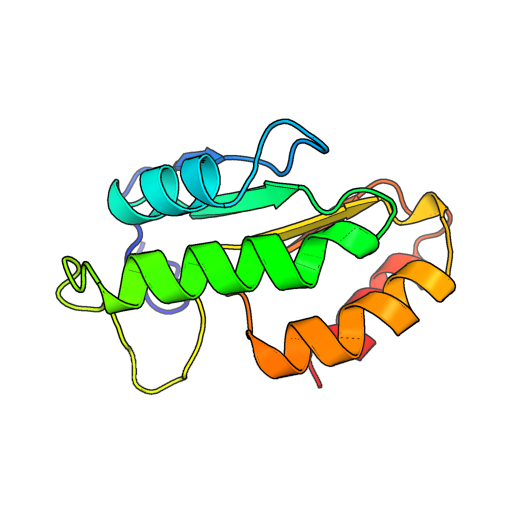.774 4.496 -0.317 1.00 97.69 97 LEU A N 1
ATOM 708 C CA . LEU A 1 97 ? 10.401 3.963 0.903 1.00 97.69 97 LEU A CA 1
ATOM 709 C C . LEU A 1 97 ? 10.397 4.948 2.092 1.00 97.69 97 LEU A C 1
ATOM 711 O O . LEU A 1 97 ? 9.959 4.543 3.173 1.00 97.69 97 LEU A O 1
ATOM 715 N N . PRO A 1 98 ? 10.783 6.233 1.941 1.00 97.50 98 PRO A N 1
ATOM 716 C CA . PRO A 1 98 ? 10.717 7.197 3.041 1.00 97.50 98 PRO A CA 1
ATOM 717 C C . PRO A 1 98 ? 9.293 7.399 3.578 1.00 97.50 98 PRO A C 1
ATOM 719 O O . PRO A 1 98 ? 9.098 7.599 4.776 1.00 97.50 98 PRO A O 1
ATOM 722 N N . LEU A 1 99 ? 8.284 7.324 2.704 1.00 97.81 99 LEU A N 1
ATOM 723 C CA . LEU A 1 99 ? 6.878 7.500 3.071 1.00 97.81 99 LEU A CA 1
ATOM 724 C C . LEU A 1 99 ? 6.309 6.258 3.768 1.00 97.81 99 LEU A C 1
ATOM 726 O O . LEU A 1 99 ? 5.545 6.386 4.724 1.00 97.81 99 LEU A O 1
ATOM 730 N N . LEU A 1 100 ? 6.711 5.060 3.337 1.00 97.06 100 LEU A N 1
ATOM 731 C CA . LEU A 1 100 ? 6.364 3.808 4.015 1.00 97.06 100 LEU A CA 1
ATOM 732 C C . LEU A 1 100 ? 6.949 3.756 5.430 1.00 97.06 100 LEU A C 1
ATOM 734 O O . LEU A 1 100 ? 6.245 3.351 6.352 1.00 97.06 100 LEU A O 1
ATOM 738 N N . ALA A 1 101 ? 8.182 4.234 5.619 1.00 95.06 101 ALA A N 1
ATOM 739 C CA . ALA A 1 101 ? 8.798 4.349 6.940 1.00 95.06 101 ALA A CA 1
ATOM 740 C C . ALA A 1 101 ? 8.093 5.389 7.833 1.00 95.06 101 ALA A C 1
ATOM 742 O O . ALA A 1 101 ? 7.963 5.184 9.035 1.00 95.06 101 ALA A O 1
ATOM 743 N N . LYS A 1 102 ? 7.612 6.497 7.251 1.00 95.62 102 LYS A N 1
ATOM 744 C CA . LYS A 1 102 ? 6.918 7.573 7.979 1.00 95.62 102 LYS A CA 1
ATOM 745 C C . LYS A 1 102 ? 5.515 7.184 8.463 1.00 95.62 102 LYS A C 1
ATOM 747 O O . LYS A 1 102 ? 5.121 7.617 9.543 1.00 95.62 102 LYS A O 1
ATOM 752 N N . TYR A 1 103 ? 4.748 6.438 7.663 1.00 95.56 103 TYR A N 1
ATOM 753 C CA . TYR A 1 103 ? 3.323 6.171 7.932 1.00 95.56 103 TYR A CA 1
ATOM 754 C C . TYR A 1 103 ? 2.967 4.714 8.224 1.00 95.56 103 TYR A C 1
ATOM 756 O O . TYR A 1 103 ? 1.885 4.469 8.747 1.00 95.56 103 TYR A O 1
ATOM 764 N N . THR A 1 104 ? 3.815 3.762 7.838 1.00 95.00 104 THR A N 1
ATOM 765 C CA . THR A 1 104 ? 3.641 2.315 8.048 1.00 95.00 104 THR A CA 1
ATOM 766 C C . THR A 1 104 ? 2.213 1.812 7.762 1.00 95.00 104 THR A C 1
ATOM 768 O O . THR A 1 104 ? 1.473 1.466 8.683 1.00 95.00 104 THR A O 1
ATOM 771 N N . PRO A 1 105 ? 1.780 1.764 6.487 1.00 95.94 105 PRO A N 1
ATOM 772 C CA . PRO A 1 105 ? 0.510 1.139 6.126 1.00 95.94 105 PRO A CA 1
ATOM 773 C C . PRO A 1 105 ? 0.534 -0.361 6.439 1.00 95.94 105 PRO A C 1
ATOM 775 O O . PRO A 1 105 ? 1.553 -1.031 6.276 1.00 95.94 105 PRO A O 1
ATOM 778 N N . ALA A 1 106 ? -0.607 -0.916 6.832 1.00 95.50 106 ALA A N 1
ATOM 779 C CA . ALA A 1 106 ? -0.713 -2.310 7.255 1.00 95.50 106 ALA A CA 1
ATOM 780 C C . ALA A 1 106 ? -0.486 -3.346 6.144 1.00 95.50 106 ALA A C 1
ATOM 782 O O . ALA A 1 106 ? -0.243 -4.524 6.414 1.00 95.50 106 ALA A O 1
ATOM 783 N N . ALA A 1 107 ? -0.624 -2.945 4.882 1.00 96.75 107 ALA A N 1
ATOM 784 C CA . ALA A 1 107 ? -0.442 -3.835 3.746 1.00 96.75 107 ALA A CA 1
ATOM 785 C C . ALA A 1 107 ? 0.090 -3.091 2.522 1.00 96.75 107 ALA A C 1
ATOM 787 O O . ALA A 1 107 ? -0.202 -1.915 2.301 1.00 96.75 107 ALA A O 1
ATOM 788 N N . ILE A 1 108 ? 0.823 -3.816 1.681 1.00 97.81 108 ILE A N 1
ATOM 789 C CA . ILE A 1 108 ? 1.314 -3.324 0.396 1.00 97.81 108 ILE A CA 1
ATOM 790 C C . ILE A 1 108 ? 0.819 -4.264 -0.701 1.00 97.81 108 ILE A C 1
ATOM 792 O O . ILE A 1 108 ? 1.029 -5.474 -0.639 1.00 97.81 108 ILE A O 1
ATOM 796 N N . TRP A 1 109 ? 0.161 -3.698 -1.710 1.00 98.19 109 TRP A N 1
ATOM 797 C CA . TRP A 1 109 ? -0.309 -4.404 -2.894 1.00 98.19 109 TRP A CA 1
ATOM 798 C C . TRP A 1 109 ? 0.634 -4.125 -4.067 1.00 98.19 109 TRP A C 1
ATOM 800 O O . TRP A 1 109 ? 0.704 -3.006 -4.573 1.00 98.19 109 TRP A O 1
ATOM 810 N N . LEU A 1 110 ? 1.342 -5.156 -4.523 1.00 97.75 110 LEU A N 1
ATOM 811 C CA . LEU A 1 110 ? 2.279 -5.080 -5.644 1.00 97.75 110 LEU A CA 1
ATOM 812 C C . LEU A 1 110 ? 1.616 -5.625 -6.913 1.00 97.75 110 LEU A C 1
ATOM 814 O O . LEU A 1 110 ? 1.155 -6.766 -6.920 1.00 97.75 110 LEU A O 1
ATOM 818 N N . PHE A 1 111 ? 1.549 -4.831 -7.984 1.00 97.44 111 PHE A N 1
ATOM 819 C CA . PHE A 1 111 ? 0.903 -5.245 -9.232 1.00 97.44 111 PHE A CA 1
ATOM 820 C C . PHE A 1 111 ? 1.729 -4.921 -10.480 1.00 97.44 111 PHE A C 1
ATOM 822 O O . PHE A 1 111 ? 2.492 -3.959 -10.506 1.00 97.44 111 PHE A O 1
ATOM 829 N N . ALA A 1 112 ? 1.525 -5.730 -11.526 1.00 96.56 112 ALA A N 1
ATOM 830 C CA . ALA A 1 112 ? 2.139 -5.599 -12.848 1.00 96.56 112 ALA A CA 1
ATOM 831 C C . ALA A 1 112 ? 3.668 -5.369 -12.818 1.00 96.56 112 ALA A C 1
ATOM 833 O O . ALA A 1 112 ? 4.138 -4.348 -13.326 1.00 96.56 112 ALA A O 1
ATOM 834 N N . PRO A 1 113 ? 4.446 -6.290 -12.213 1.00 96.94 113 PRO A N 1
ATOM 835 C CA . PRO A 1 113 ? 5.900 -6.244 -12.285 1.00 96.94 113 PRO A CA 1
ATOM 836 C C . PRO A 1 113 ? 6.408 -6.547 -13.695 1.00 96.94 113 PRO A C 1
ATOM 838 O O . PRO A 1 113 ? 5.856 -7.396 -14.394 1.00 96.94 113 PRO A O 1
ATOM 841 N N . SER A 1 114 ? 7.514 -5.912 -14.080 1.00 94.62 114 SER A N 1
ATOM 842 C CA . SER A 1 114 ? 8.209 -6.207 -15.343 1.00 94.62 114 SER A CA 1
ATOM 843 C C . SER A 1 114 ? 8.973 -7.537 -15.291 1.00 94.62 114 SER A C 1
ATOM 845 O O . SER A 1 114 ? 9.298 -8.111 -16.327 1.00 94.62 114 SER A O 1
ATOM 847 N N . SER A 1 115 ? 9.271 -8.042 -14.089 1.00 95.75 115 SER A N 1
ATOM 848 C CA . SER A 1 115 ? 9.861 -9.365 -13.864 1.00 95.75 115 SER A CA 1
ATOM 849 C C . SER A 1 115 ? 9.555 -9.877 -12.447 1.00 95.75 115 SER A C 1
ATOM 851 O O . SER A 1 115 ? 9.335 -9.071 -11.541 1.00 95.75 115 SER A O 1
ATOM 853 N N . PRO A 1 116 ? 9.594 -11.199 -12.190 1.00 96.12 116 PRO A N 1
ATOM 854 C CA . PRO A 1 116 ? 9.427 -11.734 -10.835 1.00 96.12 116 PRO A CA 1
ATOM 855 C C . PRO A 1 116 ? 10.447 -11.192 -9.821 1.00 96.12 116 PRO A C 1
ATOM 857 O O . PRO A 1 116 ? 10.101 -10.991 -8.660 1.00 96.12 116 PRO A O 1
ATOM 860 N N . ALA A 1 117 ? 11.676 -10.895 -10.260 1.00 96.81 117 ALA A N 1
ATOM 861 C CA . ALA A 1 117 ? 12.723 -10.332 -9.403 1.00 96.81 117 ALA A CA 1
ATOM 862 C C . ALA A 1 117 ? 12.318 -8.980 -8.793 1.00 96.81 117 ALA A C 1
ATOM 864 O O . ALA A 1 117 ? 12.694 -8.670 -7.664 1.00 96.81 117 ALA A O 1
ATOM 865 N N . GLN A 1 118 ? 11.487 -8.209 -9.498 1.00 96.44 118 GLN A N 1
ATOM 866 C CA . GLN A 1 118 ? 10.982 -6.935 -9.003 1.00 96.44 118 GLN A CA 1
ATOM 867 C C . GLN A 1 118 ? 10.058 -7.107 -7.787 1.00 96.44 118 GLN A C 1
ATOM 869 O O . GLN A 1 118 ? 10.102 -6.297 -6.864 1.00 96.44 118 GLN A O 1
ATOM 874 N N . LEU A 1 119 ? 9.255 -8.177 -7.733 1.00 97.06 119 LEU A N 1
ATOM 875 C CA . LEU A 1 119 ? 8.435 -8.477 -6.552 1.00 97.06 119 LEU A CA 1
ATOM 876 C C . LEU A 1 119 ? 9.309 -8.798 -5.337 1.00 97.06 119 LEU A C 1
ATOM 878 O O . LEU A 1 119 ? 8.993 -8.351 -4.233 1.00 97.06 119 LEU A O 1
ATOM 882 N N . THR A 1 120 ? 10.406 -9.535 -5.540 1.00 96.88 120 THR A N 1
ATOM 883 C CA . THR A 1 120 ? 11.393 -9.823 -4.490 1.00 96.88 120 THR A CA 1
ATOM 884 C C . THR A 1 120 ? 12.009 -8.530 -3.964 1.00 96.88 120 THR A C 1
ATOM 886 O O . THR A 1 120 ? 11.917 -8.263 -2.769 1.00 96.88 120 THR A O 1
ATOM 889 N N . GLN A 1 121 ? 12.535 -7.681 -4.853 1.00 96.94 121 GLN A N 1
ATOM 890 C CA . GLN A 1 121 ? 13.143 -6.394 -4.496 1.00 96.94 121 GLN A CA 1
ATOM 891 C C . GLN A 1 121 ? 12.187 -5.503 -3.697 1.00 96.94 121 GLN A C 1
ATOM 893 O O .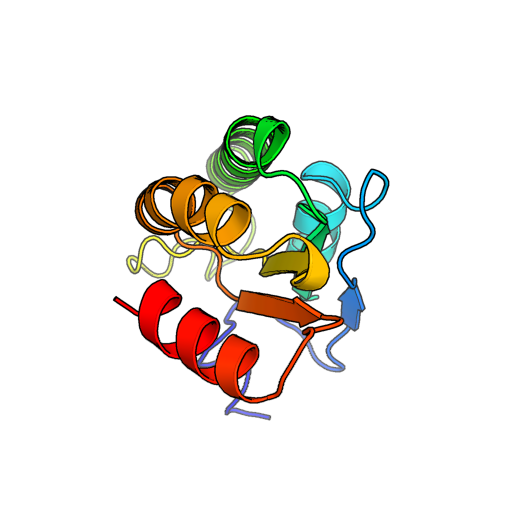 GLN A 1 121 ? 12.573 -4.953 -2.664 1.00 96.94 121 GLN A O 1
ATOM 898 N N . TRP A 1 122 ? 10.936 -5.376 -4.147 1.00 97.44 122 TRP A N 1
ATOM 899 C CA . TRP A 1 122 ? 9.920 -4.600 -3.439 1.00 97.44 122 TRP A CA 1
ATOM 900 C C . TRP A 1 122 ? 9.623 -5.199 -2.067 1.00 97.44 122 TRP A C 1
ATOM 902 O O . TRP A 1 122 ? 9.690 -4.494 -1.066 1.00 97.44 122 TRP A O 1
ATOM 912 N N . THR A 1 123 ? 9.372 -6.507 -1.997 1.00 96.31 123 THR A N 1
ATOM 913 C CA . THR A 1 123 ? 9.041 -7.190 -0.739 1.00 96.31 123 THR A CA 1
ATOM 914 C C . THR A 1 123 ? 10.166 -7.086 0.293 1.00 96.31 123 THR A C 1
ATOM 916 O O . THR A 1 123 ? 9.889 -6.903 1.476 1.00 96.31 123 THR A O 1
ATOM 919 N N . GLU A 1 124 ? 11.426 -7.201 -0.128 1.00 96.62 124 GLU A N 1
ATOM 920 C CA . GLU A 1 124 ? 12.589 -7.080 0.758 1.00 96.62 124 GLU A CA 1
ATOM 921 C C . GLU A 1 124 ? 12.847 -5.640 1.200 1.00 96.62 124 GLU A C 1
ATOM 923 O O . GLU A 1 124 ? 13.260 -5.414 2.336 1.00 96.62 124 GLU A O 1
ATOM 928 N N . SER A 1 125 ? 12.626 -4.666 0.317 1.00 96.19 125 SER A N 1
ATOM 929 C CA . SER A 1 125 ? 12.877 -3.253 0.613 1.00 96.19 125 SER A CA 1
ATOM 930 C C . SER A 1 125 ? 11.822 -2.672 1.552 1.00 96.19 125 SER A C 1
ATOM 932 O O . SER A 1 125 ? 12.166 -1.938 2.470 1.00 96.19 125 SER A O 1
ATOM 934 N N . THR A 1 126 ? 10.545 -3.022 1.368 1.00 94.56 126 THR A N 1
ATOM 935 C CA . THR A 1 126 ? 9.436 -2.416 2.124 1.00 94.56 126 THR A CA 1
ATOM 936 C C . THR A 1 126 ? 9.187 -3.040 3.499 1.00 94.56 126 THR A C 1
ATOM 938 O O . THR A 1 126 ? 8.284 -2.603 4.204 1.00 94.56 126 THR A O 1
ATOM 941 N N . ARG A 1 127 ? 9.918 -4.099 3.869 1.00 88.25 127 ARG A N 1
ATOM 942 C CA . ARG A 1 127 ? 9.823 -4.760 5.188 1.00 88.25 127 ARG A CA 1
ATOM 943 C C . ARG A 1 127 ? 10.889 -4.294 6.187 1.00 88.25 127 ARG A C 1
ATOM 945 O O . ARG A 1 127 ? 10.945 -4.855 7.279 1.00 88.25 127 ARG A O 1
ATOM 952 N N . ARG A 1 128 ? 11.761 -3.3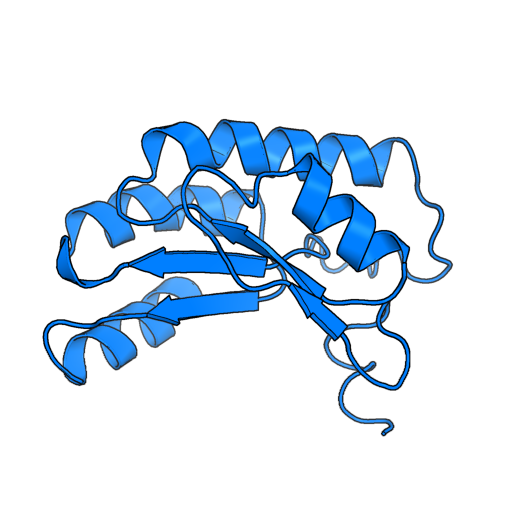69 5.785 1.00 74.44 128 ARG A N 1
ATOM 953 C CA . ARG A 1 128 ? 12.879 -2.873 6.599 1.00 74.44 128 ARG A CA 1
ATOM 954 C C . ARG A 1 128 ? 12.456 -1.754 7.534 1.00 74.44 128 ARG A C 1
ATOM 956 O O . ARG A 1 128 ? 11.531 -1.004 7.157 1.00 74.44 128 ARG A O 1
#

InterPro domains:
  IPR013785 Aldolase-type TIM barrel [G3DSA:3.20.20.70] (10-127)

pLDDT: mean 90.94, std 12.42, range [45.81, 98.69]

Organism: NCBI:txid329885

Secondary structure (DSSP, 8-state):
-TTHHHHSTT--SSPPEE---TTTS-HHHHHHHHHHTSEEEEEEET--TTHHHHHHHHHHHHHH---STTTT-TT--EEEEEEEEGGG-HHHHHHHHHHHHHH-EEEEEEE--SSHHHHHHHHHHTT-

Sequence (128 aa):
MASLQRDYPWTKTPLVACGPMRVIALAKLAVEVSQAGGLGFIGVGNDASTMDAELAKAQQHFTAHPTTPHGQDNSGVLPVGVGFLLWTGDKLLEDALPLLAKYTPAAIWLFAPSSPAQLTQWTESTRR